Protein AF-A0A5R8VJS4-F1 (afdb_monomer)

Solvent-accessible surface area (backbone atoms only — not comparable to full-atom values): 8740 Å² total; per-residue (Å²): 136,54,79,66,56,58,54,53,43,65,68,35,68,64,25,35,13,44,16,39,26,51,52,52,44,50,50,46,48,42,19,42,63,14,42,40,38,17,53,13,12,48,44,19,21,51,44,16,52,76,67,74,46,82,31,63,67,14,48,50,37,21,53,51,10,48,52,44,15,51,51,24,42,59,75,27,48,66,71,75,72,49,85,68,81,50,65,48,41,91,56,60,69,60,51,54,51,45,66,66,52,44,60,60,52,53,52,52,53,47,51,54,44,52,50,53,48,50,47,55,62,72,69,48,57,88,89,43,53,80,79,45,43,24,59,53,43,21,53,48,40,30,48,51,40,50,49,48,54,52,54,51,44,51,50,44,56,74,43,10,59,61,57,37,52,57,49,66,76,73,109

pLDDT: mean 87.81, std 10.98, range [49.53, 98.56]

Sequence (171 aa):
MTLGDAAATASDPRAQAFGYAQRRTWVFFAWWFGAVIAIPGAVDAALSGLLGQDIERGIFAMALGVGLSSVGWLVTLGARFSRKLPKPATDIPRVDQALRTNPPAIKISAIISVLIVAALILFVPEGKLPELLPIIGFVAAALTSITGGMAYSASVLKNSGELYARWLEHR

Structure (mmCIF, N/CA/C/O backbone):
data_AF-A0A5R8VJS4-F1
#
_entry.id   AF-A0A5R8VJS4-F1
#
loop_
_atom_site.group_PDB
_atom_site.id
_atom_site.type_symbol
_atom_site.label_atom_id
_atom_site.label_alt_id
_atom_site.label_comp_id
_atom_site.label_asym_id
_atom_site.label_entity_id
_atom_site.label_seq_id
_atom_site.pdbx_PDB_ins_code
_atom_site.Cartn_x
_atom_site.Cartn_y
_atom_site.Cartn_z
_atom_site.occupancy
_atom_site.B_iso_or_equiv
_atom_site.auth_seq_id
_atom_site.auth_comp_id
_atom_site.auth_asym_id
_atom_site.auth_atom_id
_atom_site.pdbx_PDB_model_num
ATOM 1 N N . MET A 1 1 ? 19.171 18.683 -25.062 1.00 49.53 1 MET A N 1
ATOM 2 C CA . MET A 1 1 ? 19.088 17.222 -25.242 1.00 49.53 1 MET A CA 1
ATOM 3 C C . MET A 1 1 ? 19.052 16.968 -26.737 1.00 49.53 1 MET A C 1
ATOM 5 O O . MET A 1 1 ? 18.086 17.354 -27.384 1.00 49.53 1 MET A O 1
ATOM 9 N N . THR A 1 2 ? 20.154 16.491 -27.302 1.00 51.09 2 THR A N 1
ATOM 10 C CA . THR A 1 2 ? 20.285 16.226 -28.741 1.00 51.09 2 THR A CA 1
ATOM 11 C C . THR A 1 2 ? 19.720 14.843 -29.083 1.00 51.09 2 THR A C 1
ATOM 13 O O . THR A 1 2 ? 19.526 14.007 -28.201 1.00 51.09 2 THR A O 1
ATOM 16 N N . LEU A 1 3 ? 19.459 14.576 -30.367 1.00 52.03 3 LEU A N 1
ATOM 17 C CA . LEU A 1 3 ? 19.036 13.249 -30.844 1.00 52.03 3 LEU A CA 1
ATOM 18 C C . LEU A 1 3 ? 20.047 12.138 -30.483 1.00 52.03 3 LEU A C 1
ATOM 20 O O . LEU A 1 3 ? 19.639 11.000 -30.253 1.00 52.03 3 LEU A O 1
ATOM 24 N N . GLY A 1 4 ? 21.339 12.472 -30.363 1.00 49.78 4 GLY A N 1
ATOM 25 C CA . GLY A 1 4 ? 22.386 11.548 -29.911 1.00 49.78 4 GLY A CA 1
ATOM 26 C C . GLY A 1 4 ? 22.262 11.159 -28.433 1.00 49.78 4 GLY A C 1
ATOM 27 O O . GLY A 1 4 ? 22.436 9.991 -28.092 1.00 49.78 4 GLY A O 1
ATOM 28 N N . ASP A 1 5 ? 21.858 12.096 -27.569 1.00 52.81 5 ASP A N 1
ATOM 29 C CA . ASP A 1 5 ? 21.690 11.852 -26.127 1.00 52.81 5 ASP A CA 1
ATOM 30 C C . ASP A 1 5 ? 20.517 10.901 -25.836 1.00 52.81 5 ASP A C 1
ATOM 32 O O . ASP A 1 5 ? 20.584 10.073 -24.925 1.00 52.81 5 ASP A O 1
ATOM 36 N N . ALA A 1 6 ? 19.444 10.991 -26.631 1.00 52.03 6 ALA A N 1
ATOM 37 C CA . ALA A 1 6 ? 18.268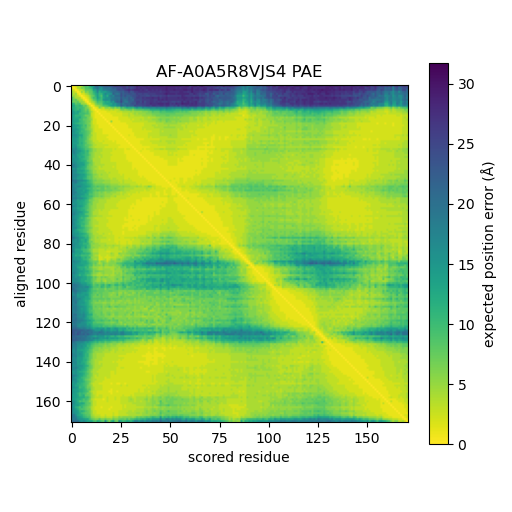 10.123 -26.533 1.00 52.03 6 ALA A CA 1
ATOM 38 C C . ALA A 1 6 ? 18.549 8.687 -27.016 1.00 52.03 6 ALA A C 1
ATOM 40 O O . ALA A 1 6 ? 18.044 7.724 -26.438 1.00 52.03 6 ALA A O 1
ATOM 41 N N . ALA A 1 7 ? 19.380 8.531 -28.052 1.00 51.50 7 ALA A N 1
ATOM 42 C CA . ALA A 1 7 ? 19.825 7.221 -28.527 1.00 51.50 7 ALA A CA 1
ATOM 43 C C . ALA A 1 7 ? 20.788 6.552 -27.527 1.00 51.50 7 ALA A C 1
ATOM 45 O O . ALA A 1 7 ? 20.649 5.363 -27.246 1.00 51.50 7 ALA A O 1
ATOM 46 N N . ALA A 1 8 ? 21.696 7.324 -26.919 1.00 53.22 8 ALA A N 1
ATOM 47 C CA . ALA A 1 8 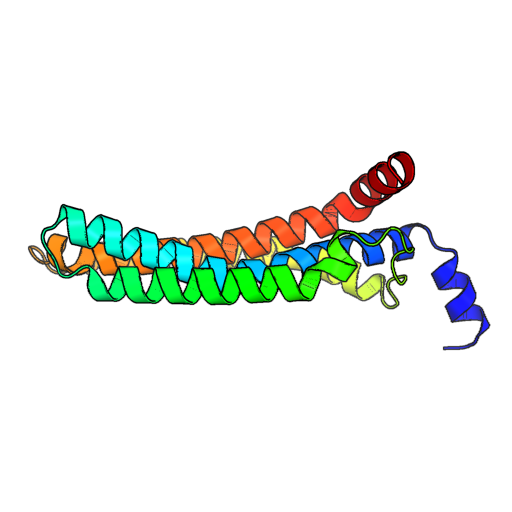? 22.618 6.835 -25.894 1.00 53.22 8 ALA A CA 1
ATOM 48 C C . ALA A 1 8 ? 21.897 6.404 -24.597 1.00 53.22 8 ALA A C 1
ATOM 50 O O . ALA A 1 8 ? 22.207 5.354 -24.032 1.00 53.22 8 ALA A O 1
ATOM 51 N N . THR A 1 9 ? 20.873 7.147 -24.154 1.00 54.16 9 THR A N 1
ATOM 52 C CA . THR A 1 9 ? 20.019 6.737 -23.015 1.00 54.16 9 THR A CA 1
ATOM 53 C C . THR A 1 9 ? 19.142 5.525 -23.332 1.00 54.16 9 THR A C 1
ATOM 55 O O . THR A 1 9 ? 18.861 4.730 -22.437 1.00 54.16 9 THR A O 1
ATOM 58 N N . ALA A 1 10 ? 18.740 5.322 -24.592 1.00 55.06 10 ALA A N 1
ATOM 59 C CA . ALA A 1 10 ? 18.040 4.106 -25.008 1.00 55.06 10 ALA A CA 1
ATOM 60 C C . ALA A 1 10 ? 18.937 2.850 -24.954 1.00 55.06 10 ALA A C 1
ATOM 62 O O . ALA A 1 10 ? 18.422 1.748 -24.742 1.00 55.06 10 ALA A O 1
ATOM 63 N N . SER A 1 11 ? 20.259 3.012 -25.095 1.00 63.03 11 SER A N 1
ATOM 64 C CA . SER A 1 11 ? 21.243 1.924 -25.010 1.00 63.03 11 SER A CA 1
ATOM 65 C C . SER A 1 11 ? 21.754 1.604 -23.600 1.00 63.03 11 SER A C 1
ATOM 67 O O . SER A 1 11 ? 22.413 0.581 -23.441 1.00 63.03 11 SER A O 1
ATOM 69 N N . ASP A 1 12 ? 21.453 2.415 -22.577 1.00 75.94 12 ASP A N 1
ATOM 70 C CA . ASP A 1 12 ? 21.865 2.131 -21.194 1.00 75.94 12 ASP A CA 1
ATOM 71 C C . ASP A 1 12 ? 20.952 1.057 -20.555 1.00 75.94 12 ASP A C 1
ATOM 73 O O . ASP A 1 12 ? 19.758 1.308 -20.330 1.00 75.94 12 ASP A O 1
ATOM 77 N N . PRO A 1 13 ? 21.481 -0.133 -20.196 1.00 80.31 13 PRO A N 1
ATOM 78 C CA . PRO A 1 13 ? 20.708 -1.183 -19.532 1.00 80.31 13 PRO A CA 1
ATOM 79 C C . PRO A 1 13 ? 20.060 -0.724 -18.217 1.00 80.31 13 PRO A C 1
ATOM 81 O O . PRO A 1 13 ? 18.987 -1.211 -17.851 1.00 80.31 13 PRO A O 1
ATOM 84 N N . ARG A 1 14 ? 20.666 0.241 -17.510 1.00 83.56 14 ARG A N 1
ATOM 85 C CA . ARG A 1 14 ? 20.122 0.795 -16.261 1.00 83.56 14 ARG A CA 1
ATOM 86 C C . ARG A 1 14 ? 18.878 1.638 -16.518 1.00 83.56 14 ARG A C 1
ATOM 88 O O . ARG A 1 14 ? 17.900 1.514 -15.782 1.00 83.56 14 ARG A O 1
ATOM 95 N N . ALA A 1 15 ? 18.871 2.435 -17.588 1.00 85.94 15 ALA A N 1
ATOM 96 C CA . ALA A 1 15 ? 17.714 3.241 -17.978 1.00 85.94 15 ALA A CA 1
ATOM 97 C C . ALA A 1 15 ? 16.487 2.363 -18.266 1.00 85.94 15 ALA A C 1
ATOM 99 O O . ALA A 1 15 ? 15.364 2.697 -17.875 1.00 85.94 15 ALA A O 1
ATOM 100 N N . GLN A 1 16 ? 16.700 1.218 -18.921 1.00 88.06 16 GLN A N 1
ATOM 101 C CA . GLN A 1 16 ? 15.639 0.253 -19.215 1.00 88.06 16 GLN A CA 1
ATOM 102 C C . GLN A 1 16 ? 15.138 -0.454 -17.949 1.00 88.06 16 GLN A C 1
ATOM 104 O O . GLN A 1 16 ? 13.924 -0.552 -17.746 1.00 88.06 16 GLN A O 1
ATOM 109 N N . ALA A 1 17 ? 16.048 -0.876 -17.064 1.00 89.56 17 ALA A N 1
ATOM 110 C CA . ALA A 1 17 ? 15.691 -1.489 -15.786 1.00 89.56 17 ALA A CA 1
ATOM 111 C C . ALA A 1 17 ? 14.866 -0.544 -14.898 1.00 89.56 17 ALA A C 1
ATOM 113 O O . ALA A 1 17 ? 13.845 -0.942 -14.329 1.00 89.56 17 ALA A O 1
ATOM 114 N N . PHE A 1 18 ? 15.239 0.736 -14.836 1.00 89.25 18 PHE A N 1
ATOM 115 C CA . PHE A 1 18 ? 14.457 1.744 -14.122 1.00 89.25 18 PHE A CA 1
ATOM 116 C C . PHE A 1 18 ? 13.106 2.017 -14.775 1.00 89.25 18 PHE A C 1
ATOM 118 O O . PHE A 1 18 ? 12.103 2.099 -14.069 1.00 89.25 18 PHE A O 1
ATOM 125 N N . GLY A 1 19 ? 13.044 2.087 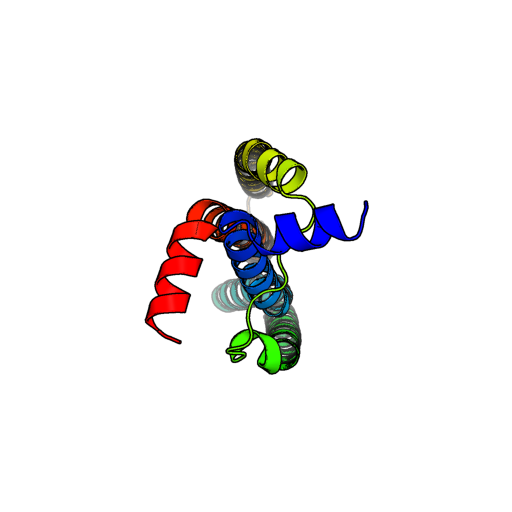-16.105 1.00 89.31 19 GLY A N 1
ATOM 126 C CA . GLY A 1 19 ? 11.778 2.201 -16.829 1.00 89.31 19 GLY A CA 1
ATOM 127 C C . GLY A 1 19 ? 10.823 1.040 -16.527 1.00 89.31 19 GLY A C 1
ATOM 128 O O . GLY A 1 19 ? 9.615 1.235 -16.357 1.00 89.31 19 GLY A O 1
ATOM 129 N N . TYR A 1 20 ? 11.361 -0.177 -16.401 1.00 91.31 20 TYR A N 1
ATOM 130 C CA . TYR A 1 20 ? 10.598 -1.356 -15.997 1.00 91.31 20 TYR A CA 1
ATOM 131 C C . TYR A 1 20 ? 10.084 -1.246 -14.559 1.00 91.31 20 TYR A C 1
ATOM 133 O O . TYR A 1 20 ? 8.891 -1.440 -14.308 1.00 91.31 20 TYR A O 1
ATOM 141 N N . ALA A 1 21 ? 10.960 -0.885 -13.619 1.00 91.62 21 ALA A N 1
ATOM 142 C CA . ALA A 1 21 ? 10.590 -0.682 -12.224 1.00 91.62 21 ALA A CA 1
ATOM 143 C C . ALA A 1 21 ? 9.522 0.414 -12.077 1.00 91.62 21 ALA A C 1
ATOM 145 O O . ALA A 1 21 ? 8.531 0.209 -11.383 1.00 91.62 21 ALA A O 1
ATOM 146 N N . GLN A 1 22 ? 9.646 1.528 -12.803 1.00 89.75 22 GLN A N 1
ATOM 147 C CA . GLN A 1 22 ? 8.658 2.608 -12.810 1.00 89.75 22 GLN A CA 1
ATOM 148 C C . GLN A 1 22 ? 7.296 2.137 -13.337 1.00 89.75 22 GLN A C 1
ATOM 150 O O . GLN A 1 22 ? 6.269 2.460 -12.738 1.00 89.75 22 GLN A O 1
ATOM 155 N N . ARG A 1 23 ? 7.268 1.322 -14.404 1.00 91.81 23 ARG A N 1
ATOM 156 C CA . ARG A 1 23 ? 6.027 0.689 -14.882 1.00 91.81 23 ARG A CA 1
ATOM 157 C C . ARG A 1 23 ? 5.405 -0.182 -13.791 1.00 91.81 23 ARG A C 1
ATOM 159 O O . ARG A 1 23 ? 4.208 -0.064 -13.552 1.00 91.81 23 ARG A O 1
ATOM 166 N N . ARG A 1 24 ? 6.186 -1.033 -13.116 1.00 93.06 24 ARG A N 1
ATOM 167 C CA . ARG A 1 24 ? 5.676 -1.890 -12.028 1.00 93.06 24 ARG A CA 1
ATOM 168 C C . ARG A 1 24 ? 5.144 -1.080 -10.853 1.00 93.06 24 ARG A C 1
ATOM 170 O O . ARG A 1 24 ? 4.075 -1.401 -10.346 1.00 93.06 24 ARG A O 1
ATOM 177 N N . THR A 1 25 ? 5.849 -0.027 -10.458 1.00 92.38 25 THR A N 1
ATOM 178 C CA . THR A 1 25 ? 5.424 0.883 -9.392 1.00 92.38 25 THR A CA 1
ATOM 179 C C . THR A 1 25 ? 4.128 1.603 -9.763 1.00 92.38 25 THR A C 1
ATOM 181 O O . THR A 1 25 ? 3.222 1.674 -8.940 1.00 92.38 25 THR A O 1
ATOM 184 N N . TRP A 1 26 ? 3.975 2.056 -11.012 1.00 92.44 26 TRP A N 1
ATOM 185 C CA . TRP A 1 26 ? 2.712 2.625 -11.497 1.00 92.44 26 TRP A CA 1
ATOM 186 C C . TRP A 1 26 ? 1.567 1.606 -11.469 1.00 92.44 26 TRP A C 1
ATOM 188 O O . TRP A 1 26 ? 0.503 1.896 -10.924 1.00 92.44 26 TRP A O 1
ATOM 198 N N . VAL A 1 27 ? 1.802 0.393 -11.993 1.00 94.62 27 VAL A N 1
ATOM 199 C CA . VAL A 1 27 ? 0.818 -0.701 -11.958 1.00 94.62 27 VAL A CA 1
ATOM 200 C C . VAL A 1 27 ? 0.399 -1.003 -10.523 1.00 94.62 27 VAL A C 1
ATOM 202 O O . VAL A 1 27 ? -0.775 -1.245 -10.273 1.00 94.62 27 VAL A O 1
ATOM 205 N N . PHE A 1 28 ? 1.343 -0.992 -9.584 1.00 95.94 28 PHE A N 1
ATOM 206 C CA . PHE A 1 28 ? 1.070 -1.183 -8.167 1.00 95.94 28 PHE A CA 1
ATOM 207 C C . PHE A 1 28 ? 0.210 -0.056 -7.586 1.00 95.94 28 PHE A C 1
ATOM 209 O O . PHE A 1 28 ? -0.858 -0.333 -7.046 1.00 95.94 28 PHE A O 1
ATOM 216 N N . PHE A 1 29 ? 0.630 1.203 -7.733 1.00 93.69 29 PHE A N 1
ATOM 217 C CA . PHE A 1 29 ? -0.074 2.333 -7.127 1.00 93.69 29 PHE A CA 1
ATOM 218 C C . PHE A 1 29 ? -1.503 2.492 -7.626 1.00 93.69 29 PHE A C 1
ATOM 220 O O . PHE A 1 29 ? -2.373 2.844 -6.834 1.00 93.69 29 PHE A O 1
ATOM 227 N N . ALA A 1 30 ? -1.757 2.196 -8.902 1.00 94.94 30 ALA A N 1
ATOM 228 C CA . ALA A 1 30 ? -3.085 2.341 -9.477 1.00 94.94 30 ALA A CA 1
ATOM 229 C C . ALA A 1 30 ? -4.160 1.584 -8.683 1.00 94.94 30 ALA A C 1
ATOM 231 O O . ALA A 1 30 ? -5.209 2.157 -8.416 1.00 94.94 30 ALA A O 1
ATOM 232 N N . TRP A 1 31 ? -3.899 0.342 -8.258 1.00 96.56 31 TRP A N 1
ATOM 233 C CA . TRP A 1 31 ? -4.841 -0.407 -7.414 1.00 96.56 31 TRP A CA 1
ATOM 234 C C . TRP A 1 31 ? -4.594 -0.179 -5.914 1.00 96.56 31 TRP A C 1
ATOM 236 O O . TRP A 1 31 ? -5.542 -0.139 -5.130 1.00 96.56 31 TRP A O 1
ATOM 246 N N . TRP A 1 32 ? -3.337 0.027 -5.499 1.00 97.25 32 TRP A N 1
ATOM 247 C CA . TRP A 1 32 ? -2.983 0.187 -4.085 1.00 97.25 32 TRP A CA 1
ATOM 248 C C . TRP A 1 32 ? -3.674 1.383 -3.424 1.00 97.25 32 TRP A C 1
ATOM 250 O O . TRP A 1 32 ? -4.050 1.287 -2.260 1.00 97.25 32 TRP A O 1
ATOM 260 N N . PHE A 1 33 ? -3.912 2.485 -4.148 1.00 93.12 33 PHE A N 1
ATOM 261 C CA . PHE A 1 33 ? -4.641 3.634 -3.592 1.00 93.12 33 PHE A CA 1
ATOM 262 C C . PHE A 1 33 ? -6.039 3.264 -3.083 1.00 93.12 33 PHE A C 1
ATOM 264 O O . PHE A 1 33 ? -6.430 3.709 -2.007 1.00 93.12 33 PHE A O 1
ATOM 271 N N . GLY A 1 34 ? -6.768 2.410 -3.806 1.00 96.00 34 GLY A N 1
ATOM 272 C CA . GLY A 1 34 ? -8.045 1.890 -3.319 1.00 96.00 34 GLY A CA 1
ATOM 273 C C . GLY A 1 34 ? -7.865 0.943 -2.131 1.00 96.00 34 GLY A C 1
ATOM 274 O O . GLY A 1 34 ? -8.613 1.021 -1.159 1.00 96.00 34 GLY A O 1
ATOM 275 N N . ALA A 1 35 ? -6.826 0.103 -2.153 1.00 96.56 35 ALA A N 1
ATOM 276 C CA . ALA A 1 35 ? -6.513 -0.802 -1.045 1.00 96.56 35 ALA A CA 1
ATOM 277 C C . ALA A 1 35 ? -6.204 -0.056 0.270 1.00 96.56 35 ALA A C 1
ATOM 279 O O . ALA A 1 35 ? -6.623 -0.508 1.331 1.00 96.56 35 ALA A O 1
ATOM 280 N N . VAL A 1 36 ? -5.552 1.111 0.203 1.00 96.31 36 VAL A N 1
ATOM 281 C CA . VAL A 1 36 ? -5.279 1.981 1.365 1.00 96.31 36 VAL A CA 1
ATOM 282 C C . VAL A 1 36 ? -6.561 2.497 2.027 1.00 96.31 36 VAL A C 1
ATOM 284 O O . VAL A 1 36 ? -6.527 2.827 3.205 1.00 96.31 36 VAL A O 1
ATOM 287 N N . ILE A 1 37 ? -7.690 2.534 1.316 1.00 96.56 37 ILE A N 1
ATOM 288 C CA . ILE A 1 37 ? -9.010 2.853 1.885 1.00 96.56 37 ILE A CA 1
ATOM 289 C C . ILE A 1 37 ? -9.715 1.567 2.339 1.00 96.56 37 ILE A C 1
ATOM 291 O O . ILE A 1 37 ? -10.320 1.524 3.410 1.00 96.56 37 ILE A O 1
ATOM 295 N N . ALA A 1 38 ? -9.593 0.502 1.543 1.00 98.00 38 ALA A N 1
ATOM 296 C CA . ALA A 1 38 ? -10.272 -0.760 1.799 1.00 98.00 38 ALA A CA 1
ATOM 297 C C . ALA A 1 38 ? -9.800 -1.437 3.094 1.00 98.00 38 ALA A C 1
ATOM 299 O O . ALA A 1 38 ? -10.623 -1.912 3.872 1.00 98.00 38 ALA A O 1
ATOM 300 N N . ILE A 1 39 ? -8.482 -1.476 3.324 1.00 97.94 39 ILE A N 1
ATOM 301 C CA . ILE A 1 39 ? -7.869 -2.144 4.480 1.00 97.94 39 ILE A CA 1
ATOM 302 C C . ILE A 1 39 ? -8.315 -1.487 5.799 1.00 97.94 39 ILE A C 1
ATOM 304 O O . ILE A 1 39 ? -8.814 -2.209 6.662 1.00 97.94 39 ILE A O 1
ATOM 308 N N . PRO A 1 40 ? -8.220 -0.154 5.980 1.00 97.75 40 PRO A N 1
ATOM 309 C CA . PRO A 1 40 ? -8.757 0.510 7.166 1.00 97.75 40 PRO A CA 1
ATOM 310 C C . PRO A 1 40 ? -10.251 0.288 7.362 1.00 97.75 40 PRO A C 1
ATOM 312 O O . PRO A 1 40 ? -10.665 0.005 8.480 1.00 97.75 40 PRO A O 1
ATOM 315 N N . GLY A 1 41 ? -11.049 0.362 6.290 1.00 97.62 41 GLY A N 1
ATOM 316 C CA . GLY A 1 41 ? -12.487 0.094 6.363 1.00 97.62 41 GLY A CA 1
ATOM 317 C C . GLY A 1 41 ? -12.795 -1.323 6.853 1.00 97.62 41 GLY A C 1
ATOM 318 O O . GLY A 1 41 ? -13.641 -1.506 7.724 1.00 97.62 41 GLY A O 1
ATOM 319 N N . ALA A 1 42 ? -12.052 -2.320 6.366 1.00 98.25 42 ALA A N 1
ATOM 320 C CA . ALA A 1 42 ? -12.180 -3.702 6.821 1.00 98.25 42 ALA A CA 1
ATOM 321 C C . ALA A 1 42 ? -11.809 -3.862 8.306 1.00 98.25 42 ALA A C 1
ATOM 323 O O . ALA A 1 42 ? -12.500 -4.567 9.038 1.00 98.25 42 ALA A O 1
ATOM 324 N N . VAL A 1 43 ? -10.747 -3.188 8.763 1.00 98.12 43 VAL A N 1
ATOM 325 C CA . VAL A 1 43 ? -10.342 -3.188 10.179 1.00 98.12 43 VAL A CA 1
ATOM 326 C C . VAL A 1 43 ? -11.402 -2.520 11.058 1.00 98.12 43 VAL A C 1
ATOM 328 O O . VAL A 1 43 ? -11.762 -3.076 12.092 1.00 98.12 43 VAL A O 1
ATOM 331 N N . ASP A 1 44 ? -11.941 -1.376 10.636 1.00 97.50 44 ASP A N 1
ATOM 332 C CA . ASP A 1 44 ? -13.005 -0.662 11.350 1.00 97.50 44 ASP A CA 1
ATOM 333 C C . ASP A 1 44 ? -14.281 -1.496 11.461 1.00 97.50 44 ASP A C 1
ATOM 335 O O . ASP A 1 44 ? -14.830 -1.629 12.552 1.00 97.50 44 ASP A O 1
ATOM 339 N N . ALA A 1 45 ? -14.719 -2.122 10.364 1.00 97.62 45 ALA A N 1
ATOM 340 C CA . ALA A 1 45 ? -15.892 -2.994 10.359 1.00 97.62 45 ALA A CA 1
ATOM 341 C C . ALA A 1 45 ? -15.698 -4.212 11.274 1.00 97.62 45 ALA A C 1
ATOM 343 O O . ALA A 1 45 ? -16.598 -4.561 12.036 1.00 97.62 45 ALA A O 1
ATOM 344 N N . ALA A 1 46 ? -14.518 -4.840 11.232 1.00 97.88 46 ALA A N 1
ATOM 345 C CA . ALA A 1 46 ? -14.207 -5.994 12.069 1.00 97.88 46 ALA A CA 1
ATOM 346 C C . ALA A 1 46 ? -14.193 -5.630 13.560 1.00 97.88 46 ALA A C 1
ATOM 348 O O . ALA A 1 46 ? -14.828 -6.310 14.364 1.00 97.88 46 ALA A O 1
ATOM 349 N N . LEU A 1 47 ? -13.507 -4.546 13.935 1.00 96.94 47 LEU A N 1
ATOM 350 C CA . LEU A 1 47 ? -13.443 -4.095 15.326 1.00 96.94 47 LEU A CA 1
ATOM 351 C C . LEU A 1 47 ? -14.807 -3.619 15.829 1.00 96.94 47 LEU A C 1
ATOM 353 O O . LEU A 1 47 ? -15.201 -3.992 16.930 1.00 96.94 47 LEU A O 1
ATOM 357 N N . SER A 1 48 ? -15.548 -2.860 15.021 1.00 96.25 48 SER A N 1
ATOM 358 C CA . SER A 1 48 ? -16.897 -2.408 15.380 1.00 96.25 48 SER A CA 1
ATOM 359 C C . SER A 1 48 ? -17.835 -3.600 15.579 1.00 96.25 48 SER A C 1
ATOM 361 O O . SER A 1 48 ? -18.534 -3.664 16.587 1.00 96.25 48 SER A O 1
ATOM 363 N N . GLY A 1 49 ? -17.772 -4.607 14.700 1.00 96.12 49 GLY A N 1
ATOM 364 C CA . GLY A 1 49 ? -18.572 -5.826 14.819 1.00 96.12 49 GLY A CA 1
ATOM 365 C C . GLY A 1 49 ? -18.247 -6.640 16.073 1.00 96.12 49 GLY A C 1
ATOM 366 O O . GLY A 1 49 ? -19.157 -7.095 16.760 1.00 96.12 49 GLY A O 1
ATOM 367 N N . LEU A 1 50 ? -16.961 -6.769 16.424 1.00 95.94 50 LEU A N 1
ATO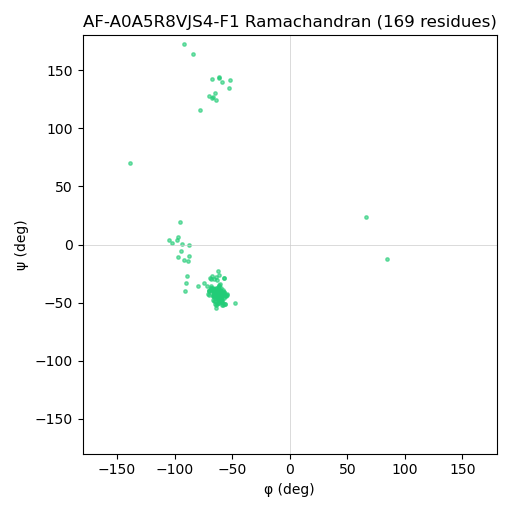M 368 C CA . LEU A 1 50 ? -16.530 -7.445 17.657 1.00 95.94 50 LEU A CA 1
ATOM 369 C C . LEU A 1 50 ? -16.996 -6.726 18.930 1.00 95.94 50 LEU A C 1
ATOM 371 O O . LEU A 1 50 ? -17.170 -7.367 19.964 1.00 95.94 50 LEU A O 1
ATOM 375 N N . LEU A 1 51 ? -17.193 -5.410 18.861 1.00 94.88 51 LEU A N 1
ATOM 376 C CA . LEU A 1 51 ? -17.602 -4.572 19.989 1.00 94.88 51 LEU A CA 1
ATOM 377 C C . LEU A 1 51 ? -19.113 -4.294 20.011 1.00 94.88 51 LEU A C 1
ATOM 379 O O . LEU A 1 51 ? -19.572 -3.538 20.865 1.00 94.88 51 LEU A O 1
ATOM 383 N N . GLY A 1 52 ? -19.883 -4.886 19.089 1.00 94.25 52 GLY A N 1
ATOM 384 C CA . GLY A 1 52 ? -21.327 -4.660 18.968 1.00 94.25 52 GLY A CA 1
ATOM 385 C C . GLY A 1 52 ? -21.701 -3.232 18.553 1.00 94.25 52 GLY A C 1
ATOM 386 O O . GLY A 1 52 ? -22.799 -2.774 18.863 1.00 94.25 52 GLY A O 1
ATOM 387 N N . GLN A 1 53 ? -20.784 -2.516 17.901 1.00 94.69 53 GLN A N 1
ATOM 388 C CA . GLN A 1 53 ? -20.976 -1.157 17.397 1.00 94.69 53 GLN A CA 1
ATOM 389 C C . GLN A 1 53 ? -21.479 -1.163 15.949 1.00 94.69 53 GLN A C 1
ATOM 391 O O . GLN A 1 53 ? -21.531 -2.203 15.291 1.00 94.69 53 GLN A O 1
ATOM 396 N N . ASP A 1 54 ? -21.831 0.021 15.448 1.00 95.00 54 ASP A N 1
ATOM 397 C CA . ASP A 1 54 ? -22.209 0.208 14.051 1.00 95.00 54 ASP A CA 1
ATOM 398 C C . ASP A 1 54 ? -21.035 -0.100 13.102 1.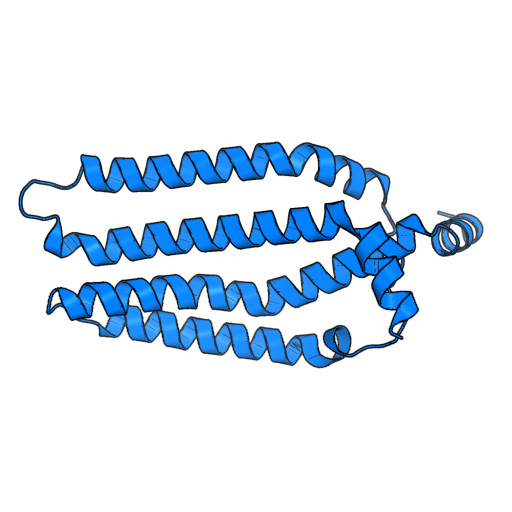00 95.00 54 ASP A C 1
ATOM 400 O O . ASP A 1 54 ? -19.953 0.481 13.203 1.00 95.00 54 ASP A O 1
ATOM 404 N N . ILE A 1 55 ? -21.264 -1.021 12.165 1.00 97.81 55 ILE A N 1
ATOM 405 C CA . ILE A 1 55 ? -20.283 -1.475 11.172 1.00 97.81 55 ILE A CA 1
ATOM 406 C C . ILE A 1 55 ? -20.429 -0.763 9.823 1.00 97.81 55 ILE A C 1
ATOM 408 O O . ILE A 1 55 ? -19.560 -0.926 8.960 1.00 97.81 55 ILE A O 1
ATOM 412 N N . GLU A 1 56 ? -21.511 -0.001 9.608 1.00 97.38 56 GLU A N 1
ATOM 413 C CA . GLU A 1 56 ? -21.854 0.577 8.303 1.00 97.38 56 GLU A CA 1
ATOM 414 C C . GLU A 1 56 ? -20.736 1.471 7.766 1.00 97.38 56 GLU A C 1
ATOM 416 O O . GLU A 1 56 ? -20.364 1.366 6.594 1.00 97.38 56 GLU A O 1
ATOM 421 N N . ARG A 1 57 ? -20.123 2.282 8.638 1.00 95.00 57 ARG A N 1
ATOM 422 C CA . ARG A 1 57 ? -18.976 3.131 8.286 1.00 95.00 57 ARG A CA 1
ATOM 423 C C . ARG A 1 57 ? -17.813 2.321 7.708 1.00 95.00 57 ARG A C 1
ATOM 425 O O . ARG A 1 57 ? -17.290 2.663 6.643 1.00 95.00 57 ARG A O 1
ATOM 432 N N . GLY A 1 58 ? -17.408 1.260 8.401 1.00 96.12 58 GLY A N 1
ATOM 433 C CA . GLY A 1 58 ? -16.288 0.417 7.992 1.00 96.12 58 GLY A CA 1
ATOM 434 C C . GLY A 1 58 ? -16.581 -0.319 6.686 1.00 96.12 58 GLY A C 1
ATOM 435 O O . GLY A 1 58 ? -15.753 -0.319 5.772 1.00 96.12 58 GLY A O 1
ATOM 436 N N . ILE A 1 59 ? -17.794 -0.869 6.549 1.00 98.19 59 ILE A N 1
ATOM 437 C CA . ILE A 1 59 ? -18.243 -1.541 5.322 1.00 98.19 59 ILE A CA 1
ATOM 438 C C . ILE A 1 59 ? -18.259 -0.570 4.143 1.00 98.19 59 ILE A C 1
ATOM 440 O O . ILE A 1 59 ? -17.770 -0.917 3.067 1.00 98.19 59 ILE A O 1
ATOM 444 N N . PHE A 1 60 ? -18.778 0.643 4.331 1.00 98.00 60 PHE A N 1
ATOM 445 C CA . PHE A 1 60 ? -18.812 1.658 3.284 1.00 98.00 60 PHE A CA 1
ATOM 446 C C . PHE A 1 60 ? -17.400 2.004 2.794 1.00 98.00 60 PHE A C 1
ATOM 448 O O . PHE A 1 60 ? -17.132 1.953 1.591 1.00 98.00 60 PHE A O 1
ATOM 455 N N . ALA A 1 61 ? -16.473 2.289 3.715 1.00 97.62 61 ALA A N 1
ATOM 456 C CA . ALA A 1 61 ? -15.080 2.568 3.371 1.00 97.62 61 ALA A CA 1
ATOM 457 C C . ALA A 1 61 ? -14.415 1.372 2.669 1.00 97.62 61 ALA A C 1
ATOM 459 O O . ALA A 1 61 ? -13.741 1.542 1.649 1.00 97.62 61 ALA A O 1
ATOM 460 N N . MET A 1 62 ? -14.657 0.154 3.165 1.00 98.50 62 MET A N 1
ATOM 461 C CA . MET A 1 62 ? -14.167 -1.079 2.555 1.00 98.50 62 MET A CA 1
ATOM 462 C C . MET A 1 62 ? -14.659 -1.220 1.109 1.00 98.50 62 MET A C 1
ATOM 464 O O . MET A 1 62 ? -13.849 -1.396 0.198 1.00 98.50 62 MET A O 1
ATOM 468 N N . ALA A 1 63 ? -15.969 -1.103 0.887 1.00 98.38 63 ALA A N 1
ATOM 469 C CA . ALA A 1 63 ? -16.592 -1.245 -0.424 1.00 98.38 63 ALA A CA 1
ATOM 470 C C . ALA A 1 63 ? -16.099 -0.177 -1.412 1.00 98.38 63 ALA A C 1
ATOM 472 O O . ALA A 1 63 ? -15.742 -0.504 -2.546 1.00 98.38 63 ALA A O 1
ATOM 473 N N . LEU A 1 64 ? -16.001 1.081 -0.969 1.00 98.12 64 LEU A N 1
ATOM 474 C CA . LEU A 1 64 ? -15.452 2.174 -1.770 1.00 98.12 64 LEU A CA 1
ATOM 475 C C . LEU A 1 64 ? -14.001 1.890 -2.179 1.00 98.12 64 LEU A C 1
ATOM 477 O O . LEU A 1 64 ? -13.651 2.000 -3.356 1.00 98.12 64 LEU A O 1
ATOM 481 N N . GLY A 1 65 ? -13.161 1.485 -1.225 1.00 98.06 65 GLY A N 1
ATOM 482 C CA . GLY A 1 65 ? -11.764 1.153 -1.483 1.00 98.06 65 GLY A CA 1
ATOM 483 C C . GLY A 1 65 ? -11.601 -0.024 -2.446 1.00 98.06 65 GLY A C 1
ATOM 484 O O . GLY A 1 65 ? -10.779 0.039 -3.361 1.00 98.06 65 GLY A O 1
ATOM 485 N N . VAL A 1 66 ? -12.415 -1.075 -2.302 1.00 98.56 66 VAL A N 1
ATOM 486 C CA . VAL A 1 66 ? -12.444 -2.219 -3.229 1.00 98.56 66 VAL A CA 1
ATOM 487 C C . VAL A 1 66 ? -12.852 -1.775 -4.632 1.00 98.56 66 VAL A C 1
ATOM 489 O O . VAL A 1 66 ? -12.196 -2.161 -5.603 1.00 98.56 66 VAL A O 1
ATOM 492 N N . GLY A 1 67 ? -13.882 -0.934 -4.754 1.00 98.44 67 GLY A N 1
ATOM 493 C CA . GLY A 1 67 ? -14.317 -0.371 -6.033 1.00 98.44 67 GLY A CA 1
ATOM 494 C C . GLY A 1 67 ? -13.201 0.415 -6.722 1.00 98.44 67 GLY A C 1
ATOM 495 O O . GLY A 1 67 ? -12.844 0.117 -7.863 1.00 98.44 67 GLY A O 1
ATOM 496 N N . LEU A 1 68 ? -12.575 1.354 -6.008 1.00 97.88 68 LEU A N 1
ATOM 497 C CA . LEU A 1 68 ? -11.455 2.151 -6.522 1.00 97.88 68 LEU A CA 1
ATOM 498 C C . LEU A 1 68 ? -10.241 1.286 -6.888 1.00 97.88 68 LEU A C 1
ATOM 500 O O . LEU A 1 68 ? -9.638 1.481 -7.942 1.00 97.88 68 LEU A O 1
ATOM 504 N N . SER A 1 69 ? -9.905 0.303 -6.050 1.00 97.56 69 SER A N 1
ATOM 505 C CA . SER A 1 69 ? -8.803 -0.638 -6.288 1.00 97.56 69 SER A CA 1
ATOM 506 C C . SER A 1 69 ? -9.044 -1.459 -7.555 1.00 97.56 69 SER A C 1
ATOM 508 O O . SER A 1 69 ? -8.148 -1.601 -8.388 1.00 97.56 69 SER A O 1
ATOM 510 N N . SER A 1 70 ? -10.279 -1.925 -7.750 1.00 98.19 70 SER A N 1
ATOM 511 C CA . SER A 1 70 ? -10.692 -2.677 -8.938 1.00 98.19 70 SER A CA 1
ATOM 512 C C . SER A 1 70 ? -10.597 -1.824 -10.202 1.00 98.19 70 SER A C 1
ATOM 514 O O . SER A 1 70 ? -10.027 -2.269 -11.196 1.00 98.19 70 SER A O 1
ATOM 516 N N . VAL A 1 71 ? -11.071 -0.573 -10.160 1.00 97.94 71 VAL A N 1
ATOM 517 C CA . VAL A 1 71 ? -10.931 0.380 -11.276 1.00 97.94 71 VAL A CA 1
ATOM 518 C C . VAL A 1 71 ? -9.458 0.622 -11.600 1.00 97.94 71 VAL A C 1
ATOM 520 O O . VAL A 1 71 ? -9.049 0.506 -12.755 1.00 97.94 71 VAL A O 1
ATOM 523 N N . GLY A 1 72 ? -8.641 0.898 -10.586 1.00 96.56 72 GLY A N 1
ATOM 524 C CA . GLY A 1 72 ? -7.204 1.078 -10.746 1.00 96.56 72 GLY A CA 1
ATOM 525 C C . GLY A 1 72 ? -6.521 -0.142 -11.355 1.00 96.56 72 GLY A C 1
ATOM 526 O O . GLY A 1 72 ? -5.711 -0.022 -12.273 1.00 96.56 72 GLY A O 1
ATOM 527 N N . TRP A 1 73 ? -6.899 -1.341 -10.917 1.00 97.44 73 TRP A N 1
ATOM 528 C CA . TRP A 1 73 ? -6.414 -2.580 -11.508 1.00 97.44 73 TRP A CA 1
ATOM 529 C C . TRP A 1 73 ? -6.795 -2.684 -12.992 1.00 97.44 73 TRP A C 1
ATOM 531 O O . TRP A 1 73 ? -5.911 -2.912 -13.823 1.00 97.44 73 TRP A O 1
ATOM 541 N N . LEU A 1 74 ? -8.063 -2.432 -13.340 1.00 97.50 74 LEU A N 1
ATOM 542 C CA . LEU A 1 74 ? -8.577 -2.493 -14.714 1.00 97.50 74 LEU A CA 1
ATOM 543 C C . LEU A 1 74 ? -7.861 -1.511 -15.651 1.00 97.50 74 LEU A C 1
ATOM 545 O O . LEU A 1 74 ? -7.434 -1.897 -16.739 1.00 97.50 74 LEU A O 1
ATOM 549 N N . VAL A 1 75 ? -7.644 -0.269 -15.214 1.00 96.50 75 VAL A N 1
ATOM 550 C CA . VAL A 1 75 ? -6.932 0.760 -15.999 1.00 96.50 75 VAL A CA 1
ATOM 551 C C . VAL A 1 75 ? -5.488 0.343 -16.311 1.00 96.50 75 VAL A C 1
ATOM 553 O O . VAL A 1 75 ? -4.918 0.744 -17.327 1.00 96.50 75 VAL A O 1
ATOM 556 N N . THR A 1 76 ? -4.889 -0.513 -15.480 1.00 95.50 76 THR A N 1
ATOM 557 C CA . THR A 1 76 ? -3.510 -0.988 -15.671 1.00 95.50 76 THR A CA 1
ATOM 558 C C . THR A 1 76 ? -3.377 -2.306 -16.428 1.00 95.50 76 THR A C 1
ATOM 560 O O . THR A 1 76 ? -2.243 -2.734 -16.658 1.00 95.50 76 THR A O 1
ATOM 563 N N . LEU A 1 77 ? -4.478 -2.930 -16.871 1.00 94.56 77 LEU A N 1
ATOM 564 C CA . LEU A 1 77 ? -4.479 -4.206 -17.606 1.00 94.56 77 LEU A CA 1
ATOM 565 C C . LEU A 1 77 ? -3.452 -4.229 -18.744 1.00 94.56 77 LEU A C 1
ATOM 567 O O . LEU A 1 77 ? -2.613 -5.129 -18.824 1.00 94.56 77 LEU A O 1
ATOM 571 N N . GLY A 1 78 ? -3.468 -3.190 -19.582 1.00 91.00 78 GLY A N 1
ATOM 572 C CA . GLY A 1 78 ? -2.562 -3.077 -20.720 1.00 91.00 78 GLY A CA 1
ATOM 573 C C . GLY A 1 78 ? -1.091 -3.069 -20.305 1.00 91.00 78 GLY A C 1
ATOM 574 O O . GLY A 1 78 ? -0.288 -3.786 -20.889 1.00 91.00 78 GLY A O 1
ATOM 575 N N . ALA A 1 79 ? -0.713 -2.307 -19.276 1.00 90.25 79 ALA A N 1
ATOM 576 C CA . ALA A 1 79 ? 0.680 -2.256 -18.830 1.00 90.25 79 ALA A CA 1
ATOM 577 C C . ALA A 1 79 ? 1.109 -3.515 -18.065 1.00 90.25 79 ALA A C 1
ATOM 579 O O . ALA A 1 79 ? 2.273 -3.904 -18.158 1.00 90.25 79 ALA A O 1
ATOM 580 N N . ARG A 1 80 ? 0.184 -4.137 -17.325 1.00 90.69 80 ARG A N 1
ATOM 581 C CA . ARG A 1 80 ? 0.419 -5.337 -16.512 1.00 90.69 80 ARG A CA 1
ATOM 582 C C . ARG A 1 80 ? 0.747 -6.553 -17.376 1.00 90.69 80 ARG A C 1
ATOM 584 O O . ARG A 1 80 ? 1.631 -7.321 -17.016 1.00 90.69 80 ARG A O 1
ATOM 591 N N . PHE A 1 81 ? 0.075 -6.690 -18.517 1.00 90.62 81 PHE A N 1
ATOM 592 C CA . PHE A 1 81 ? 0.248 -7.824 -19.430 1.00 90.62 81 PHE A CA 1
ATOM 593 C C . PHE A 1 81 ? 1.043 -7.482 -20.700 1.00 90.62 81 PHE A C 1
ATOM 595 O O . PHE A 1 81 ? 1.217 -8.325 -21.580 1.00 90.62 81 PHE A O 1
ATOM 602 N N . SER A 1 82 ? 1.560 -6.257 -20.815 1.00 86.75 82 SER A N 1
ATOM 603 C CA . SER A 1 82 ? 2.369 -5.855 -21.965 1.00 86.75 82 SER A CA 1
ATOM 604 C C . SER A 1 82 ? 3.732 -6.550 -21.973 1.00 86.75 82 SER A C 1
ATOM 606 O O . SER A 1 82 ? 4.516 -6.426 -21.033 1.00 86.75 82 SER A O 1
ATOM 608 N N . ARG A 1 83 ? 4.063 -7.179 -23.108 1.00 85.94 83 ARG A N 1
ATOM 609 C CA . ARG A 1 83 ? 5.423 -7.649 -23.435 1.00 85.94 83 ARG A CA 1
ATOM 610 C C . ARG A 1 83 ? 6.286 -6.578 -24.113 1.00 85.94 83 ARG A C 1
ATOM 612 O O . ARG A 1 83 ? 7.438 -6.837 -24.454 1.00 85.94 83 ARG A O 1
ATOM 619 N N . LYS A 1 84 ? 5.745 -5.375 -24.347 1.00 87.31 84 LYS A N 1
ATOM 620 C CA . LYS A 1 84 ? 6.498 -4.279 -24.975 1.00 87.31 84 LYS A CA 1
ATOM 621 C C . LYS A 1 84 ? 7.595 -3.804 -24.032 1.00 87.31 84 LYS A C 1
ATOM 623 O O . LYS A 1 84 ? 7.357 -3.680 -22.825 1.00 87.31 84 LYS A O 1
ATOM 628 N N . LEU A 1 85 ? 8.752 -3.465 -24.601 1.00 85.00 85 LEU A N 1
ATOM 629 C CA . LEU A 1 85 ? 9.871 -2.912 -23.844 1.00 85.00 85 LEU A CA 1
ATOM 630 C C . LEU A 1 85 ? 9.420 -1.706 -22.994 1.00 85.00 85 LEU A C 1
ATOM 632 O O . LEU A 1 85 ? 8.538 -0.938 -23.409 1.00 85.00 85 LEU A O 1
ATOM 636 N N . PRO A 1 86 ? 9.949 -1.567 -21.769 1.00 83.12 86 PRO A N 1
ATOM 637 C CA . PRO A 1 86 ? 9.739 -0.381 -20.952 1.00 83.12 86 PRO A CA 1
ATOM 638 C C . PRO A 1 86 ? 10.305 0.854 -21.653 1.00 83.12 86 PRO A C 1
ATOM 640 O O . PRO A 1 86 ? 11.332 0.786 -22.323 1.00 83.12 86 PRO A O 1
ATOM 643 N N . LYS A 1 87 ? 9.629 1.996 -21.490 1.00 84.69 87 LYS A N 1
ATOM 644 C CA . LYS A 1 87 ? 10.203 3.276 -21.908 1.00 84.69 87 LYS A CA 1
ATOM 645 C C . LYS A 1 87 ? 11.412 3.544 -21.001 1.00 84.69 87 LYS A C 1
ATOM 647 O O . LYS A 1 87 ? 11.227 3.465 -19.785 1.00 84.69 87 LYS A O 1
ATOM 652 N N . PRO A 1 88 ? 12.609 3.822 -21.546 1.00 84.44 88 PRO A N 1
ATOM 653 C CA . PRO A 1 88 ? 13.786 4.076 -20.726 1.00 84.44 88 PRO A CA 1
ATOM 654 C C . PRO A 1 88 ? 13.564 5.305 -19.840 1.00 84.44 88 PRO A C 1
ATOM 656 O O . PRO A 1 88 ? 12.909 6.271 -20.249 1.00 84.44 88 PRO A O 1
ATOM 659 N N . ALA A 1 89 ? 14.090 5.253 -18.618 1.00 83.62 89 ALA A N 1
ATOM 660 C CA . ALA A 1 89 ? 14.078 6.394 -17.716 1.00 83.62 89 ALA A CA 1
ATOM 661 C C . ALA A 1 89 ? 14.946 7.522 -18.296 1.00 83.62 89 ALA A C 1
ATOM 663 O O . ALA A 1 89 ? 16.084 7.295 -18.697 1.00 83.62 89 ALA A O 1
ATOM 664 N N . THR A 1 90 ? 14.404 8.738 -18.340 1.00 78.94 90 THR A N 1
ATOM 665 C CA . THR A 1 90 ? 15.081 9.905 -18.931 1.00 78.94 90 THR A CA 1
ATOM 666 C C . THR A 1 90 ? 15.966 10.663 -17.941 1.00 78.94 90 THR A C 1
ATOM 668 O O . THR A 1 90 ? 16.760 11.494 -18.362 1.00 78.94 90 THR A O 1
ATOM 671 N N . ASP A 1 91 ? 15.825 10.401 -16.638 1.00 79.12 91 ASP A N 1
ATOM 672 C CA . ASP A 1 91 ? 16.504 11.132 -15.561 1.00 79.12 91 ASP A CA 1
ATOM 673 C C . ASP A 1 91 ? 16.989 10.161 -14.470 1.00 79.12 91 ASP A C 1
ATOM 675 O O . ASP A 1 91 ? 16.439 10.069 -13.371 1.00 79.12 91 ASP A O 1
ATOM 679 N N . ILE A 1 92 ? 18.001 9.363 -14.823 1.00 78.06 92 ILE A N 1
ATOM 680 C CA . ILE A 1 92 ? 18.640 8.392 -13.921 1.00 78.06 92 ILE A CA 1
ATOM 681 C C . ILE A 1 92 ? 19.230 9.076 -12.671 1.00 78.06 92 ILE A C 1
ATOM 683 O O . ILE A 1 92 ? 18.989 8.567 -11.576 1.00 78.06 92 ILE A O 1
ATOM 687 N N . PRO A 1 93 ? 19.920 10.237 -12.765 1.00 82.12 93 PRO A N 1
ATOM 688 C CA . PRO A 1 93 ? 20.484 10.898 -11.587 1.00 82.12 93 PRO A CA 1
ATOM 689 C C . PRO A 1 93 ? 19.433 11.257 -10.530 1.00 82.12 93 PRO A C 1
ATOM 691 O O . PRO A 1 93 ? 19.661 11.047 -9.337 1.00 82.12 93 PRO A O 1
ATOM 694 N N . ARG A 1 94 ? 18.254 11.739 -10.945 1.00 78.75 94 ARG A N 1
ATOM 695 C CA . ARG A 1 94 ? 17.153 12.029 -10.017 1.00 78.75 94 ARG A CA 1
ATOM 696 C C . ARG A 1 94 ? 16.602 10.771 -9.354 1.00 78.75 94 ARG A C 1
ATOM 698 O O . ARG A 1 94 ? 16.262 10.804 -8.171 1.00 78.75 94 ARG A O 1
ATOM 705 N N . VAL A 1 95 ? 16.506 9.667 -10.095 1.00 72.56 95 VAL A N 1
ATOM 706 C CA . VAL A 1 95 ? 16.055 8.376 -9.553 1.00 72.56 95 VAL A CA 1
ATOM 707 C C . VAL A 1 95 ? 17.060 7.837 -8.534 1.00 72.56 95 VAL A C 1
ATOM 709 O O . VAL A 1 95 ? 16.655 7.426 -7.447 1.00 72.56 95 VAL A O 1
ATOM 712 N N . ASP A 1 96 ? 18.357 7.917 -8.824 1.00 79.81 96 ASP A N 1
ATOM 713 C CA . ASP A 1 96 ? 19.420 7.520 -7.895 1.00 79.81 96 ASP A CA 1
ATOM 714 C C . ASP A 1 96 ? 19.430 8.384 -6.629 1.00 79.81 96 ASP A C 1
ATOM 716 O O . ASP A 1 96 ? 19.593 7.872 -5.518 1.00 79.81 96 ASP A O 1
ATOM 720 N N . GLN A 1 97 ? 19.204 9.694 -6.765 1.00 80.88 97 GLN A N 1
ATOM 721 C CA . GLN A 1 97 ? 19.052 10.584 -5.618 1.00 80.88 97 GLN A CA 1
ATOM 722 C C . GLN A 1 97 ? 17.834 10.196 -4.772 1.00 80.88 97 GLN A C 1
ATOM 724 O O . GLN A 1 97 ? 17.961 10.061 -3.555 1.00 80.88 97 GLN A O 1
ATOM 729 N N . ALA A 1 98 ? 16.679 9.958 -5.401 1.00 71.94 98 ALA A N 1
ATOM 730 C CA . ALA A 1 98 ? 15.467 9.524 -4.710 1.00 71.94 98 ALA A CA 1
ATOM 731 C C . ALA A 1 98 ? 15.668 8.182 -3.987 1.00 71.94 98 ALA A C 1
ATOM 733 O O . ALA A 1 98 ? 15.220 8.005 -2.858 1.00 71.94 98 ALA A O 1
ATOM 734 N N . LEU A 1 99 ? 16.398 7.241 -4.585 1.00 76.56 99 LEU A N 1
ATOM 735 C CA . LEU A 1 99 ? 16.743 5.969 -3.949 1.00 76.56 99 LEU A CA 1
ATOM 736 C C . LEU A 1 99 ? 17.611 6.129 -2.697 1.00 76.56 99 LEU A C 1
ATOM 738 O O . LEU A 1 99 ? 17.503 5.318 -1.777 1.00 76.56 99 LEU A O 1
ATOM 742 N N . ARG A 1 100 ? 18.448 7.170 -2.636 1.00 80.38 100 ARG A N 1
ATOM 743 C CA . ARG A 1 100 ? 19.267 7.482 -1.455 1.00 80.38 100 ARG A CA 1
ATOM 744 C C . ARG A 1 100 ? 18.474 8.208 -0.368 1.00 80.38 100 ARG A C 1
ATOM 746 O O . ARG A 1 100 ? 18.704 7.952 0.811 1.00 80.38 100 ARG A O 1
ATOM 753 N N . THR A 1 101 ? 17.540 9.085 -0.736 1.00 78.44 101 THR A N 1
ATOM 754 C CA . THR A 1 101 ? 16.774 9.914 0.216 1.00 78.44 101 THR A CA 1
ATOM 755 C C . THR A 1 101 ? 15.483 9.264 0.718 1.00 78.44 101 THR A C 1
ATOM 757 O O . THR A 1 101 ? 15.054 9.545 1.838 1.00 78.44 101 THR A O 1
ATOM 760 N N . ASN A 1 102 ? 14.873 8.363 -0.056 1.00 77.88 102 ASN A N 1
ATOM 761 C CA . ASN A 1 102 ? 13.611 7.713 0.307 1.00 77.88 102 ASN A CA 1
ATOM 762 C C . ASN A 1 102 ? 13.699 6.786 1.535 1.00 77.88 102 ASN A C 1
ATOM 764 O O . ASN A 1 102 ? 12.765 6.814 2.336 1.00 77.88 102 ASN A O 1
ATOM 768 N N . PRO A 1 103 ? 14.755 5.972 1.754 1.00 80.62 103 PRO A N 1
ATOM 769 C CA . PRO A 1 103 ? 14.790 5.070 2.905 1.00 80.62 103 PRO A CA 1
ATOM 770 C C . PRO A 1 103 ? 14.724 5.795 4.264 1.00 80.62 103 PRO A C 1
ATOM 772 O O . PRO A 1 103 ? 13.945 5.358 5.113 1.00 80.62 103 PRO A O 1
ATOM 775 N N . PRO A 1 104 ? 15.451 6.911 4.495 1.00 81.69 104 PRO A N 1
ATOM 776 C CA . PRO A 1 104 ? 15.238 7.755 5.672 1.00 81.69 104 PRO A CA 1
ATOM 777 C C . PRO A 1 104 ? 13.804 8.284 5.791 1.00 81.69 104 PRO A C 1
ATOM 779 O O . PRO A 1 104 ? 13.214 8.181 6.862 1.00 81.69 104 PRO A O 1
ATOM 782 N N . ALA A 1 105 ? 13.219 8.794 4.703 1.00 78.25 105 ALA A N 1
ATOM 783 C CA . ALA A 1 105 ? 11.861 9.341 4.718 1.00 78.25 105 ALA A CA 1
ATOM 784 C C . ALA A 1 105 ? 10.806 8.279 5.080 1.00 78.25 105 ALA A C 1
ATOM 786 O O . ALA A 1 105 ? 9.927 8.536 5.901 1.00 78.25 105 ALA A O 1
ATOM 787 N N . ILE A 1 106 ? 10.933 7.061 4.540 1.00 83.31 106 ILE A N 1
ATOM 788 C CA . ILE A 1 106 ? 10.059 5.928 4.877 1.00 83.31 106 ILE A CA 1
ATOM 789 C C . ILE A 1 106 ? 10.185 5.589 6.366 1.00 83.31 106 ILE A C 1
ATOM 791 O O . ILE A 1 106 ? 9.169 5.470 7.048 1.00 83.31 106 ILE A O 1
ATOM 795 N N . LYS A 1 107 ? 11.412 5.496 6.898 1.00 82.94 107 LYS A N 1
ATOM 796 C CA . LYS A 1 107 ? 11.639 5.236 8.330 1.00 82.94 107 LYS A CA 1
ATOM 797 C C . LYS A 1 107 ? 11.014 6.314 9.214 1.00 82.94 107 LYS A C 1
ATOM 799 O O . LYS A 1 107 ? 10.320 5.979 10.166 1.00 82.94 107 LYS A O 1
ATOM 804 N N . ILE A 1 108 ? 11.220 7.589 8.882 1.00 86.00 108 ILE A N 1
ATOM 805 C CA . ILE A 1 108 ? 10.637 8.718 9.619 1.00 86.00 108 ILE A CA 1
ATOM 806 C C . ILE A 1 108 ? 9.108 8.641 9.583 1.00 86.00 108 ILE A C 1
ATOM 808 O O . ILE A 1 108 ? 8.474 8.749 10.628 1.00 86.00 108 ILE A O 1
ATOM 812 N N . SER A 1 109 ? 8.510 8.377 8.416 1.00 79.94 109 SER A N 1
ATOM 813 C CA . SER A 1 109 ? 7.053 8.239 8.291 1.00 79.94 109 SER A CA 1
ATOM 814 C C . SER A 1 109 ? 6.492 7.090 9.136 1.00 79.94 109 SER A C 1
ATOM 816 O O . SER A 1 109 ? 5.452 7.252 9.772 1.00 79.94 109 SER A O 1
ATOM 818 N N . ALA A 1 110 ? 7.205 5.961 9.213 1.00 85.06 110 ALA A N 1
ATOM 819 C CA . ALA A 1 110 ? 6.821 4.824 10.042 1.00 85.06 110 ALA A CA 1
ATOM 820 C C . ALA A 1 110 ? 6.888 5.173 11.537 1.00 85.06 110 ALA A C 1
ATOM 822 O O . ALA A 1 110 ? 5.953 4.884 12.277 1.00 85.06 110 ALA A O 1
ATOM 823 N N . ILE A 1 111 ? 7.958 5.848 11.972 1.00 87.94 111 ILE A N 1
ATOM 824 C CA . ILE A 1 111 ? 8.114 6.301 13.362 1.00 87.94 111 ILE A CA 1
ATOM 825 C C . ILE A 1 111 ? 6.989 7.268 13.733 1.00 87.94 111 ILE A C 1
ATOM 827 O O . ILE A 1 111 ? 6.317 7.059 14.737 1.00 87.94 111 ILE A O 1
ATOM 831 N N . ILE A 1 112 ? 6.740 8.287 12.906 1.00 88.50 112 ILE A N 1
ATOM 832 C CA . ILE A 1 112 ? 5.654 9.253 13.128 1.00 88.50 112 ILE A CA 1
ATOM 833 C C . ILE A 1 112 ? 4.307 8.532 13.215 1.00 88.50 112 ILE A C 1
ATOM 835 O O . ILE A 1 112 ? 3.514 8.823 14.103 1.00 88.50 112 ILE A O 1
ATOM 839 N N . SER A 1 113 ? 4.068 7.554 12.341 1.00 85.38 113 SER A N 1
ATOM 840 C CA . SER A 1 113 ? 2.833 6.769 12.348 1.00 85.38 113 SER A CA 1
ATOM 841 C C . SER A 1 113 ? 2.630 6.013 13.660 1.00 85.38 113 SER A C 1
ATOM 843 O O . SER A 1 113 ? 1.554 6.076 14.251 1.00 85.38 113 SER A O 1
ATOM 845 N N . VAL A 1 114 ? 3.675 5.340 14.150 1.00 87.12 114 VAL A N 1
ATOM 846 C CA . VAL A 1 114 ? 3.645 4.638 15.441 1.00 87.12 114 VAL A CA 1
ATOM 847 C C . VAL A 1 114 ? 3.412 5.618 16.588 1.00 87.12 114 VAL A C 1
ATOM 849 O O . VAL A 1 114 ? 2.607 5.330 17.468 1.00 87.12 114 VAL A O 1
ATOM 852 N N . LEU A 1 115 ? 4.060 6.785 16.567 1.00 90.88 115 LEU A N 1
ATOM 853 C CA . LEU A 1 115 ? 3.874 7.816 17.589 1.00 90.88 115 LEU A CA 1
ATOM 854 C C . LEU A 1 115 ? 2.443 8.360 17.608 1.00 90.88 115 LEU A C 1
ATOM 856 O O . LEU A 1 115 ? 1.897 8.554 18.688 1.00 90.88 115 LEU A O 1
ATOM 860 N N . ILE A 1 116 ? 1.817 8.558 16.444 1.00 89.31 116 ILE A N 1
ATOM 861 C CA . ILE A 1 116 ? 0.411 8.978 16.351 1.00 89.31 116 ILE A CA 1
ATOM 862 C C . ILE A 1 116 ? -0.500 7.923 16.982 1.00 89.31 116 ILE A C 1
ATOM 864 O O . ILE A 1 116 ? -1.335 8.260 17.816 1.00 89.31 116 ILE A O 1
ATOM 868 N N . VAL A 1 117 ? -0.326 6.646 16.630 1.00 88.44 117 VAL A N 1
ATOM 869 C CA . VAL A 1 117 ? -1.142 5.555 17.188 1.00 88.44 117 VAL A CA 1
ATOM 870 C C . VAL A 1 117 ? -0.920 5.417 18.696 1.00 88.44 117 VAL A C 1
ATOM 872 O O . VAL A 1 117 ? -1.883 5.297 19.449 1.00 88.44 117 VAL A O 1
ATOM 875 N N . ALA A 1 118 ? 0.331 5.487 19.157 1.00 86.69 118 ALA A N 1
ATOM 876 C CA . ALA A 1 118 ? 0.659 5.437 20.577 1.00 86.69 118 ALA A CA 1
ATOM 877 C C . ALA A 1 118 ? 0.043 6.617 21.341 1.00 86.69 118 ALA A C 1
ATOM 879 O O . ALA A 1 118 ? -0.552 6.410 22.394 1.00 86.69 118 ALA A O 1
ATOM 880 N N . ALA A 1 119 ? 0.125 7.835 20.799 1.00 88.19 119 ALA A N 1
ATOM 881 C CA . ALA A 1 119 ? -0.510 9.009 21.385 1.00 88.19 119 ALA A CA 1
ATOM 882 C C . ALA A 1 119 ? -2.031 8.835 21.466 1.00 88.19 119 ALA A C 1
ATOM 884 O O . ALA A 1 119 ? -2.610 9.083 22.519 1.00 88.19 119 ALA A O 1
ATOM 885 N N . LEU A 1 120 ? -2.674 8.344 20.401 1.00 87.69 120 LEU A N 1
ATOM 886 C CA . LEU A 1 120 ? -4.112 8.072 20.421 1.00 87.69 120 LEU A CA 1
ATOM 887 C C . LEU A 1 120 ? -4.488 7.122 21.558 1.00 87.69 120 LEU A C 1
ATOM 889 O O . LEU A 1 120 ? -5.442 7.411 22.262 1.00 87.69 120 LEU A O 1
ATOM 893 N N . ILE A 1 121 ? -3.723 6.048 21.772 1.00 86.75 121 ILE A N 1
ATOM 894 C CA . ILE A 1 121 ? -3.962 5.084 22.857 1.00 86.75 121 ILE A CA 1
ATOM 895 C C . ILE A 1 121 ? -3.733 5.722 24.235 1.00 86.75 121 ILE A C 1
ATOM 897 O O . ILE A 1 121 ? -4.566 5.568 25.123 1.00 86.75 121 ILE A O 1
ATOM 901 N N . LEU A 1 122 ? -2.620 6.437 24.418 1.00 87.31 122 LEU A N 1
ATOM 902 C CA . LEU A 1 122 ? -2.226 7.011 25.711 1.00 87.31 122 LEU A CA 1
ATOM 903 C C . LEU A 1 122 ? -3.128 8.164 26.165 1.00 87.31 122 LEU A C 1
ATOM 905 O O . LEU A 1 122 ? -3.270 8.383 27.364 1.00 87.31 122 LEU A O 1
ATOM 909 N N . PHE A 1 123 ? -3.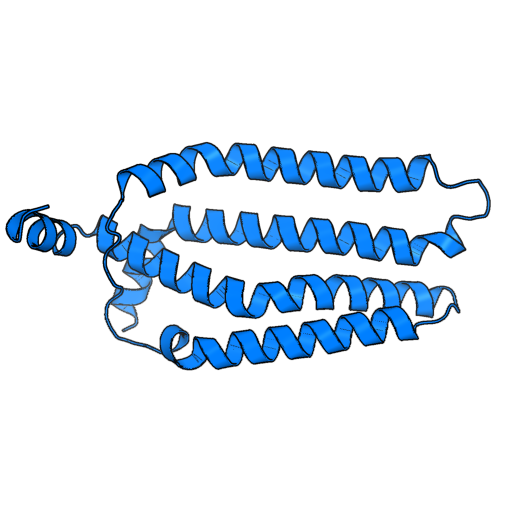726 8.898 25.225 1.00 88.69 123 PHE A N 1
ATOM 910 C CA . PHE A 1 123 ? -4.633 10.010 25.515 1.00 88.69 123 PHE A CA 1
ATOM 911 C C . PHE A 1 123 ? -6.118 9.615 25.463 1.00 88.69 123 PHE A C 1
ATOM 913 O O . PHE A 1 123 ? -6.979 10.489 25.587 1.00 88.69 123 PHE A O 1
ATOM 920 N N . VAL A 1 124 ? -6.447 8.324 25.306 1.00 87.62 124 VAL A N 1
ATOM 921 C CA . VAL A 1 124 ? -7.831 7.853 25.455 1.00 87.62 124 VAL A CA 1
ATOM 922 C C . VAL A 1 124 ? -8.269 8.001 26.918 1.00 87.62 124 VAL A C 1
ATOM 924 O O . VAL A 1 124 ? -7.616 7.443 27.800 1.00 87.62 124 VAL A O 1
ATOM 927 N N . PRO A 1 125 ? -9.395 8.686 27.201 1.00 85.69 125 PRO A N 1
ATOM 928 C CA . PRO A 1 125 ? -9.964 8.728 28.543 1.00 85.69 125 PRO A CA 1
ATOM 929 C C . PRO A 1 125 ? -10.303 7.322 29.048 1.00 85.69 125 PRO A C 1
ATOM 931 O O . PRO A 1 125 ? -10.847 6.501 28.301 1.00 85.69 125 PRO A O 1
ATOM 934 N N . GLU A 1 126 ? -10.033 7.050 30.325 1.00 81.06 126 GLU A N 1
ATOM 935 C CA . GLU A 1 126 ? -10.376 5.768 30.943 1.00 81.06 126 GLU A CA 1
ATOM 936 C C . GLU A 1 126 ? -11.862 5.432 30.729 1.00 81.06 126 GLU A C 1
ATOM 938 O O . GLU A 1 126 ? -12.744 6.284 30.834 1.00 81.06 126 GLU A O 1
ATOM 943 N N . GLY A 1 127 ? -12.139 4.182 30.351 1.00 82.69 127 GLY A N 1
ATOM 944 C CA . GLY A 1 127 ? -13.490 3.710 30.032 1.00 82.69 127 GLY A CA 1
ATOM 945 C C . GLY A 1 127 ? -13.969 3.978 28.59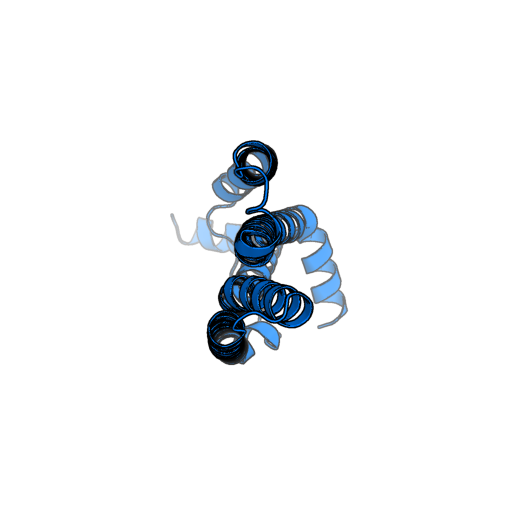8 1.00 82.69 127 GLY A C 1
ATOM 946 O O . GLY A 1 127 ? -14.942 3.356 28.181 1.00 82.69 127 GLY A O 1
ATOM 947 N N . LYS A 1 128 ? -13.281 4.815 27.804 1.00 87.88 128 LYS A N 1
ATOM 948 C CA . LYS A 1 128 ? -13.640 5.080 26.392 1.00 87.88 128 LYS A CA 1
ATOM 949 C C . LYS A 1 128 ? -12.908 4.224 25.364 1.00 87.88 128 LYS A C 1
ATOM 951 O O . LYS A 1 128 ? -13.225 4.279 24.177 1.00 87.88 128 LYS A O 1
ATOM 956 N N . LEU A 1 129 ? -11.946 3.412 25.798 1.00 84.06 129 LEU A N 1
ATOM 957 C CA . LEU A 1 129 ? -11.143 2.585 24.897 1.00 84.06 129 LEU A CA 1
ATOM 958 C C . LEU A 1 129 ? -11.985 1.668 23.992 1.00 84.06 129 LEU A C 1
ATOM 960 O O . LEU A 1 129 ? -11.706 1.665 22.797 1.00 84.06 129 LEU A O 1
ATOM 964 N N . PRO A 1 130 ? -13.030 0.959 24.471 1.00 85.81 130 PRO A N 1
ATOM 965 C CA . PRO A 1 130 ? -13.857 0.130 23.591 1.00 85.81 130 PRO A CA 1
ATOM 966 C C . PRO A 1 130 ? -14.582 0.945 22.509 1.00 85.81 130 PRO A C 1
ATOM 968 O O . PRO A 1 130 ? -14.682 0.506 21.372 1.00 85.81 130 PRO A O 1
ATOM 971 N N . GLU A 1 131 ? -15.043 2.156 22.826 1.00 89.38 131 GLU A N 1
ATOM 972 C CA . GLU A 1 131 ? -15.730 3.042 21.874 1.00 89.38 131 GLU A CA 1
ATOM 973 C C . GLU A 1 131 ? -14.775 3.563 20.784 1.00 89.38 131 GLU A C 1
ATOM 975 O O . GLU A 1 131 ? -15.140 3.672 19.617 1.00 89.38 131 GLU A O 1
ATOM 980 N N . LEU A 1 132 ? -13.523 3.854 21.150 1.00 91.12 132 LEU A N 1
ATOM 981 C CA . LEU A 1 132 ? -12.533 4.434 20.235 1.00 91.12 132 LEU A CA 1
ATOM 982 C C . LEU A 1 132 ? -11.669 3.396 19.513 1.00 91.12 132 LEU A C 1
ATOM 984 O O . LEU A 1 132 ? -10.987 3.745 18.546 1.00 91.12 132 LEU A O 1
ATOM 988 N N . LEU A 1 133 ? -11.685 2.132 19.943 1.00 91.12 133 LEU A N 1
ATOM 989 C CA . LEU A 1 133 ? -10.833 1.083 19.385 1.00 91.12 133 LEU A CA 1
ATOM 990 C C . LEU A 1 133 ? -10.990 0.920 17.863 1.00 91.12 133 LEU A C 1
ATOM 992 O O . LEU A 1 133 ? -9.955 0.841 17.196 1.00 91.12 133 LEU A O 1
ATOM 996 N N . PRO A 1 134 ? -12.207 0.933 17.274 1.00 93.81 134 PRO A N 1
ATOM 997 C CA . PRO A 1 134 ? -12.351 0.835 15.821 1.00 93.81 134 PRO A CA 1
ATOM 998 C C . PRO A 1 134 ? -11.704 2.006 15.078 1.00 93.81 134 PRO A C 1
ATOM 1000 O O . PRO A 1 134 ? -10.994 1.801 14.096 1.00 93.81 134 PRO A O 1
ATOM 1003 N N . ILE A 1 135 ? -11.835 3.225 15.615 1.00 92.50 135 ILE A N 1
ATOM 1004 C CA . ILE A 1 135 ? -11.228 4.436 15.046 1.00 92.50 135 ILE A CA 1
ATOM 1005 C C . ILE A 1 135 ? -9.698 4.355 15.115 1.00 92.50 135 ILE A C 1
ATOM 1007 O O . ILE A 1 135 ? -9.011 4.643 14.134 1.00 92.50 135 ILE A O 1
ATOM 1011 N N . ILE A 1 136 ? -9.145 3.932 16.254 1.00 92.75 136 ILE A N 1
ATOM 1012 C CA . ILE A 1 136 ? -7.695 3.759 16.418 1.00 92.75 136 ILE A CA 1
ATOM 1013 C C . ILE A 1 136 ? -7.180 2.685 15.454 1.00 92.75 136 ILE A C 1
ATOM 1015 O O . ILE A 1 136 ? -6.166 2.895 14.785 1.00 92.75 136 ILE A O 1
ATOM 1019 N N . GLY A 1 137 ? -7.897 1.565 15.336 1.00 93.31 137 GLY A N 1
ATOM 1020 C CA . GLY A 1 137 ? -7.583 0.493 14.396 1.00 93.31 137 GLY A CA 1
ATOM 1021 C C . GLY A 1 137 ? -7.602 0.966 12.944 1.00 93.31 137 GLY A C 1
ATOM 1022 O O . GLY A 1 137 ? -6.657 0.695 12.204 1.00 93.31 137 GLY A O 1
ATOM 1023 N N . PHE A 1 138 ? -8.617 1.742 12.555 1.00 95.06 138 PHE A N 1
ATOM 1024 C CA . PHE A 1 138 ? -8.710 2.372 11.239 1.00 95.06 138 PHE A CA 1
ATOM 1025 C C . PHE A 1 138 ? -7.477 3.240 10.948 1.00 95.06 138 PHE A C 1
ATOM 1027 O O . PHE A 1 138 ? -6.819 3.064 9.921 1.00 95.06 138 PHE A O 1
ATOM 1034 N N . VAL A 1 139 ? -7.114 4.145 11.864 1.00 93.50 139 VAL A N 1
ATOM 1035 C CA . VAL A 1 139 ? -5.959 5.044 11.692 1.00 93.50 139 VAL A CA 1
ATOM 1036 C C . VAL A 1 139 ? -4.652 4.252 11.600 1.00 93.50 139 VAL A C 1
ATOM 1038 O O . VAL A 1 139 ? -3.849 4.487 10.694 1.00 93.50 139 VAL A O 1
ATOM 1041 N N . ALA A 1 140 ? -4.445 3.278 12.488 1.00 93.81 140 ALA A N 1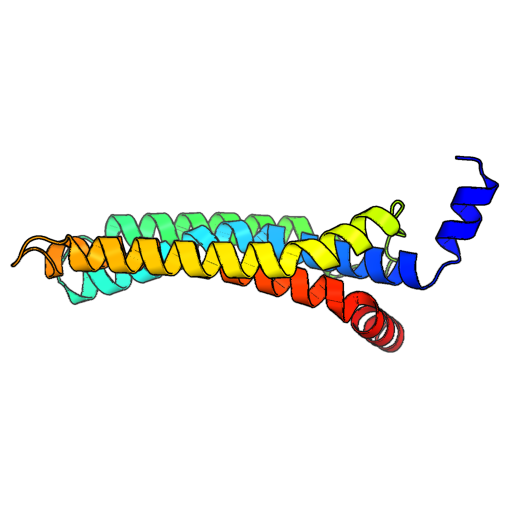
ATOM 1042 C CA . ALA A 1 140 ? -3.253 2.434 12.484 1.00 93.81 140 ALA A CA 1
ATOM 1043 C C . ALA A 1 140 ? -3.118 1.634 11.179 1.00 93.81 140 ALA A C 1
ATOM 1045 O O . ALA A 1 140 ? -2.034 1.566 10.590 1.00 93.81 140 ALA A O 1
ATOM 1046 N N . ALA A 1 141 ? -4.224 1.070 10.692 1.00 95.00 141 ALA A N 1
ATOM 1047 C CA . ALA A 1 141 ? -4.272 0.344 9.432 1.00 95.00 141 ALA A CA 1
ATOM 1048 C C . ALA A 1 141 ? -4.005 1.259 8.229 1.00 95.00 141 ALA A C 1
ATOM 1050 O O . ALA A 1 141 ? -3.293 0.857 7.304 1.00 95.00 141 ALA A O 1
ATOM 1051 N N . ALA A 1 142 ? -4.516 2.495 8.246 1.00 93.25 142 ALA A N 1
ATOM 1052 C CA . ALA A 1 142 ? -4.319 3.463 7.168 1.00 93.25 142 ALA A CA 1
ATOM 1053 C C . ALA A 1 142 ? -2.845 3.844 7.050 1.00 93.25 142 ALA A C 1
ATOM 1055 O O . ALA A 1 142 ? -2.244 3.714 5.981 1.00 93.25 142 ALA A O 1
ATOM 1056 N N . LEU A 1 143 ? -2.238 4.228 8.172 1.00 92.00 143 LEU A N 1
ATOM 1057 C CA . LEU A 1 143 ? -0.829 4.594 8.234 1.00 92.00 143 LEU A CA 1
ATOM 1058 C C . LEU A 1 143 ? 0.069 3.427 7.807 1.00 92.00 143 LEU A C 1
ATOM 1060 O O . LEU A 1 143 ? 0.943 3.594 6.956 1.00 92.00 143 LEU A O 1
ATOM 1064 N N . THR A 1 144 ? -0.212 2.222 8.307 1.00 91.25 144 THR A N 1
ATOM 1065 C CA . THR A 1 144 ? 0.547 1.014 7.955 1.00 91.25 144 THR A CA 1
ATOM 1066 C C . THR A 1 144 ? 0.427 0.676 6.467 1.00 91.25 144 THR A C 1
ATOM 1068 O O . THR A 1 144 ? 1.424 0.333 5.831 1.00 91.25 144 THR A O 1
ATOM 1071 N N . SER A 1 145 ? -0.761 0.826 5.876 1.00 93.00 145 SER A N 1
ATOM 1072 C CA . SER A 1 145 ? -0.987 0.592 4.442 1.00 93.00 145 SER A CA 1
ATOM 1073 C C . SER A 1 145 ? -0.228 1.606 3.576 1.00 93.00 145 SER A C 1
ATOM 1075 O O . SER A 1 145 ? 0.382 1.242 2.566 1.00 93.00 145 SER A O 1
ATOM 1077 N N . ILE A 1 146 ? -0.193 2.878 3.981 1.00 91.25 146 ILE A N 1
ATOM 1078 C CA . ILE A 1 146 ? 0.580 3.919 3.289 1.00 91.25 146 ILE A CA 1
ATOM 1079 C C . ILE A 1 146 ? 2.077 3.598 3.357 1.00 91.25 146 ILE A C 1
ATOM 1081 O O . ILE A 1 146 ? 2.744 3.525 2.319 1.00 91.25 146 ILE A O 1
ATOM 1085 N N . THR A 1 147 ? 2.604 3.337 4.557 1.00 90.62 147 THR A N 1
ATOM 1086 C CA . THR A 1 147 ? 4.017 2.986 4.753 1.00 90.62 147 THR A CA 1
ATOM 1087 C C . THR A 1 147 ? 4.392 1.718 3.987 1.00 90.62 147 THR A C 1
ATOM 1089 O O . THR A 1 147 ? 5.440 1.683 3.340 1.00 90.62 147 THR A O 1
ATOM 1092 N N . GLY A 1 148 ? 3.529 0.699 3.987 1.00 90.88 148 GLY A N 1
ATOM 1093 C CA . GLY A 1 148 ? 3.720 -0.537 3.231 1.00 90.88 148 GLY A CA 1
ATOM 1094 C C . GLY A 1 148 ? 3.833 -0.294 1.724 1.00 90.88 148 GLY A C 1
ATOM 1095 O O . GLY A 1 148 ? 4.750 -0.810 1.084 1.00 90.88 148 GLY A O 1
ATOM 1096 N N . GLY A 1 149 ? 2.974 0.562 1.161 1.00 91.75 149 GLY A N 1
ATOM 1097 C CA . GLY A 1 149 ? 3.045 0.943 -0.253 1.00 91.75 149 GLY A CA 1
ATOM 1098 C C . GLY A 1 149 ? 4.330 1.685 -0.623 1.00 91.75 149 GLY A C 1
ATOM 1099 O O . GLY A 1 149 ? 4.937 1.418 -1.668 1.00 91.75 149 GLY A O 1
ATOM 1100 N N . MET A 1 150 ? 4.794 2.578 0.254 1.00 89.69 150 MET A N 1
ATOM 1101 C CA . MET A 1 150 ? 6.068 3.278 0.073 1.00 89.69 150 MET A CA 1
ATOM 1102 C C . MET A 1 150 ? 7.261 2.317 0.161 1.00 89.69 150 MET A C 1
ATOM 1104 O O . MET A 1 150 ? 8.153 2.364 -0.690 1.00 89.69 150 MET A O 1
ATOM 1108 N N . ALA A 1 151 ? 7.262 1.416 1.146 1.00 89.81 151 ALA A N 1
ATOM 1109 C CA . ALA A 1 151 ? 8.304 0.408 1.327 1.00 89.81 151 ALA A CA 1
ATOM 1110 C C . ALA A 1 151 ? 8.380 -0.555 0.133 1.00 89.81 151 ALA A C 1
ATOM 1112 O O . ALA A 1 151 ? 9.472 -0.827 -0.373 1.00 89.81 151 ALA A O 1
ATOM 1113 N N . TYR A 1 152 ? 7.229 -1.010 -0.373 1.00 92.00 152 TYR A N 1
ATOM 1114 C CA . TYR A 1 152 ? 7.156 -1.820 -1.586 1.00 92.00 152 TYR A CA 1
ATOM 1115 C C . TYR A 1 152 ? 7.763 -1.086 -2.786 1.00 92.00 152 TYR A C 1
ATOM 1117 O O . TYR A 1 152 ? 8.625 -1.628 -3.477 1.00 92.00 152 TYR A O 1
ATOM 1125 N N . SER A 1 153 ? 7.376 0.171 -2.999 1.00 88.88 153 SER A N 1
ATOM 1126 C CA . SER A 1 153 ? 7.863 0.975 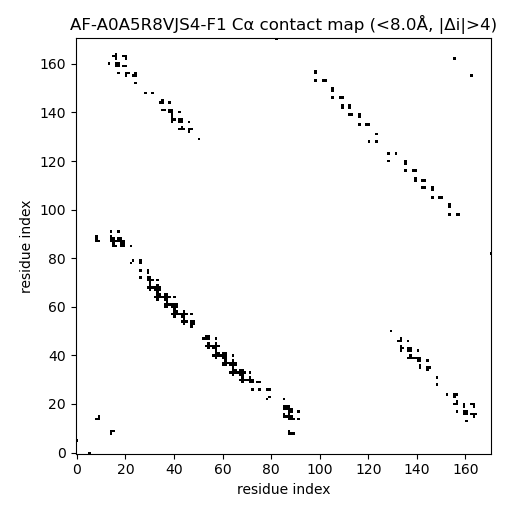-4.125 1.00 88.88 153 SER A CA 1
ATOM 1127 C C . SER A 1 153 ? 9.374 1.200 -4.066 1.00 88.88 153 SER A C 1
ATOM 1129 O O . SER A 1 153 ? 10.064 1.071 -5.079 1.00 88.88 153 SER A O 1
ATOM 1131 N N . ALA A 1 154 ? 9.912 1.469 -2.874 1.00 87.38 154 ALA A N 1
ATOM 1132 C CA . ALA A 1 154 ? 11.353 1.570 -2.665 1.00 87.38 154 ALA A CA 1
ATOM 1133 C C . ALA A 1 154 ? 12.069 0.242 -2.950 1.00 87.38 154 ALA A C 1
ATOM 1135 O O . ALA A 1 154 ? 13.122 0.243 -3.585 1.00 87.38 154 ALA A O 1
ATOM 1136 N N . SER A 1 155 ? 11.487 -0.889 -2.539 1.00 89.81 155 SER A N 1
ATOM 1137 C CA . SER A 1 155 ? 12.025 -2.222 -2.833 1.00 89.81 155 SER A CA 1
ATOM 1138 C C . SER A 1 155 ? 12.052 -2.517 -4.338 1.00 89.81 155 SER A C 1
ATOM 1140 O O . SER A 1 155 ? 13.068 -2.978 -4.857 1.00 89.81 155 SER A O 1
ATOM 1142 N N . VAL A 1 156 ? 10.981 -2.187 -5.070 1.00 91.12 156 VAL A N 1
ATOM 1143 C CA . VAL A 1 156 ? 10.911 -2.368 -6.531 1.00 91.12 156 VAL A CA 1
ATOM 1144 C C . VAL A 1 156 ? 11.973 -1.538 -7.252 1.00 91.12 156 VAL A C 1
ATOM 1146 O O . VAL A 1 156 ? 12.636 -2.047 -8.153 1.00 91.12 156 VAL A O 1
ATOM 1149 N N . LEU A 1 157 ? 12.164 -0.278 -6.853 1.00 88.06 157 LEU A N 1
ATOM 1150 C CA . LEU A 1 157 ? 13.167 0.594 -7.466 1.00 88.06 157 LEU A CA 1
ATOM 1151 C C . LEU A 1 157 ? 14.599 0.159 -7.124 1.00 88.06 157 LEU A C 1
ATOM 1153 O O . LEU A 1 157 ? 15.463 0.184 -7.998 1.00 88.06 157 LEU A O 1
ATOM 1157 N N . LYS A 1 158 ? 14.848 -0.278 -5.881 1.00 88.88 158 LYS A N 1
ATOM 1158 C CA . LYS A 1 158 ? 16.159 -0.777 -5.438 1.00 88.88 158 LYS A CA 1
ATOM 1159 C C . LYS A 1 158 ? 16.570 -2.050 -6.182 1.00 88.88 158 LYS A C 1
ATOM 1161 O O . LYS A 1 158 ? 17.734 -2.197 -6.532 1.00 88.88 158 LYS A O 1
ATOM 1166 N N . ASN A 1 159 ? 15.617 -2.943 -6.445 1.00 91.38 159 ASN A N 1
ATOM 1167 C CA . ASN A 1 159 ? 15.851 -4.225 -7.116 1.00 91.38 159 ASN A CA 1
ATOM 1168 C C . ASN A 1 159 ? 15.580 -4.164 -8.634 1.00 91.38 159 ASN A C 1
ATOM 1170 O O . ASN A 1 159 ? 15.367 -5.195 -9.271 1.00 91.38 159 ASN A O 1
ATOM 1174 N N . SER A 1 160 ? 15.562 -2.965 -9.228 1.00 89.81 160 SER A N 1
ATOM 1175 C CA . SER A 1 160 ? 15.153 -2.738 -10.623 1.00 89.81 160 SER A CA 1
ATOM 1176 C C . SER A 1 160 ? 15.927 -3.589 -11.636 1.00 89.81 160 SER A C 1
ATOM 1178 O O . SER A 1 160 ? 15.314 -4.169 -12.531 1.00 89.81 160 SER A O 1
ATOM 1180 N N . GLY A 1 161 ? 17.248 -3.710 -11.470 1.00 89.31 161 GLY A N 1
ATOM 1181 C CA . GLY A 1 161 ? 18.116 -4.498 -12.351 1.00 89.31 161 GLY A CA 1
ATOM 1182 C C . GLY A 1 161 ? 17.768 -5.986 -12.362 1.00 89.31 161 GLY A C 1
ATOM 1183 O O . GLY A 1 161 ? 17.558 -6.562 -13.425 1.00 89.31 161 GLY A O 1
ATOM 1184 N N . GLU A 1 162 ? 17.636 -6.593 -11.182 1.00 92.56 162 GLU A N 1
ATOM 1185 C CA . GLU A 1 162 ? 17.288 -8.011 -11.050 1.00 92.56 162 GLU A CA 1
ATOM 1186 C C . GLU A 1 162 ? 15.871 -8.296 -11.562 1.00 92.56 162 GLU A C 1
ATOM 1188 O O . GLU A 1 162 ? 15.643 -9.258 -12.294 1.00 92.56 162 GLU A O 1
ATOM 1193 N N . LEU A 1 163 ? 14.913 -7.426 -11.229 1.00 91.25 163 LEU A N 1
ATOM 1194 C CA . LEU A 1 163 ? 13.540 -7.550 -11.711 1.00 91.25 163 LEU A CA 1
ATOM 1195 C C . LEU A 1 163 ? 13.456 -7.456 -13.238 1.00 91.25 163 LEU A C 1
ATOM 1197 O O . LEU A 1 163 ? 12.650 -8.165 -13.842 1.00 91.25 163 LEU A O 1
ATOM 1201 N N . TYR A 1 164 ? 14.263 -6.590 -13.852 1.00 90.62 164 TYR A N 1
ATOM 1202 C CA . TYR A 1 164 ? 14.321 -6.459 -15.302 1.00 90.62 164 TYR A CA 1
ATOM 1203 C C . TYR A 1 164 ? 14.984 -7.669 -15.965 1.00 90.62 164 TYR A C 1
ATOM 1205 O O . TYR A 1 164 ? 14.442 -8.184 -16.940 1.00 90.62 164 TYR A O 1
ATOM 1213 N N . ALA A 1 165 ? 16.088 -8.172 -15.404 1.00 91.88 165 ALA A N 1
ATOM 1214 C CA . ALA A 1 165 ? 16.760 -9.375 -15.893 1.00 91.88 165 ALA A CA 1
ATOM 1215 C C . ALA A 1 165 ? 15.814 -10.588 -15.900 1.00 91.88 165 ALA A C 1
ATOM 1217 O O . ALA A 1 165 ? 15.604 -11.196 -16.946 1.00 91.88 165 ALA A O 1
ATOM 1218 N N . ARG A 1 166 ? 15.128 -10.854 -14.778 1.00 91.94 166 ARG A N 1
ATOM 1219 C CA . ARG A 1 166 ? 14.131 -11.938 -14.695 1.00 91.94 166 ARG A CA 1
ATOM 1220 C C . ARG A 1 166 ? 12.991 -11.761 -15.697 1.00 91.94 166 ARG A C 1
ATOM 1222 O O . ARG A 1 166 ? 12.494 -12.736 -16.246 1.00 91.94 166 ARG A O 1
ATOM 1229 N N . TRP A 1 167 ? 12.544 -10.528 -15.936 1.00 90.19 167 TRP A N 1
ATOM 1230 C CA . TRP A 1 167 ? 11.496 -10.271 -16.925 1.00 90.19 167 TRP A CA 1
ATOM 1231 C C . TRP A 1 167 ? 11.955 -10.570 -18.357 1.00 90.19 167 TRP A C 1
ATOM 1233 O O . TRP A 1 167 ? 11.162 -11.097 -19.134 1.00 90.19 167 TRP A O 1
ATOM 1243 N N . LEU A 1 168 ? 13.213 -10.273 -18.699 1.00 89.00 168 LEU A N 1
ATOM 1244 C CA . LEU A 1 168 ? 13.786 -10.616 -20.003 1.00 89.00 168 LEU A CA 1
ATOM 1245 C C . LEU A 1 168 ? 13.870 -12.131 -20.214 1.00 89.00 168 LEU A C 1
ATOM 1247 O O . LEU A 1 168 ? 13.605 -12.589 -21.319 1.00 89.00 168 LEU A O 1
ATOM 1251 N N . GLU A 1 169 ? 14.180 -12.897 -19.167 1.00 91.19 169 GLU A N 1
ATOM 1252 C CA . GLU A 1 169 ? 14.232 -14.367 -19.220 1.00 91.19 169 GLU A CA 1
ATOM 1253 C C . GLU A 1 169 ? 12.858 -15.017 -19.465 1.00 91.19 169 GLU A C 1
ATOM 1255 O O . GLU A 1 169 ? 12.784 -16.091 -20.051 1.00 91.19 169 GLU A O 1
ATOM 1260 N N . HIS A 1 170 ? 11.769 -14.379 -19.020 1.00 84.00 170 HIS A N 1
ATOM 1261 C CA . HIS A 1 170 ? 10.408 -14.940 -19.060 1.00 84.00 170 HIS A CA 1
ATOM 1262 C C . HIS A 1 170 ? 9.528 -14.393 -20.202 1.00 84.00 170 HIS A C 1
ATOM 1264 O O . HIS A 1 170 ? 8.341 -14.728 -20.273 1.00 84.00 170 HIS A O 1
ATOM 1270 N N . ARG A 1 171 ? 10.052 -13.502 -21.050 1.00 72.62 171 ARG A N 1
ATOM 1271 C CA . ARG A 1 171 ? 9.304 -12.846 -22.135 1.00 72.62 171 ARG A CA 1
ATOM 1272 C C . ARG A 1 171 ? 9.236 -13.697 -23.402 1.00 72.62 171 ARG A C 1
ATOM 1274 O O . ARG A 1 171 ? 8.146 -13.663 -24.036 1.00 72.62 171 ARG A O 1
#

Radius of gyration: 20.55 Å; Cα contacts (8 Å, |Δi|>4): 188; chains: 1; bounding box: 45×32×62 Å

Secondary structure (DSSP, 8-state):
--HHHHHHHHH-HHHHHHHHHHHHHHHHHHHHHHHHHHHHHHHHHHHHHHTT---HHHHHHHHHHHHHHHHHHHHTHHHHH--SPPPPPS-HHHHHHHHHHHHHHHHHHHHHHHHHHHHHHHTSPTT-HHHHHHHHHHHHHHHHHHHHHHHHHHHHHHTHHHHHHHHHHT-

Mean predicted aligned error: 6.6 Å

Foldseek 3Di:
DDPVLQVVLVPDLLQQLLLLLVLVLQLCVLLLQLVLQQQLLCLLLVLCVVLVHDSVSSVVSNVSSNVSSVVSNVVSPCSVPDPDGGDGHPCVVVLVVCLVPLVVVLVVLVVVLVVVLVCVVVPDPPPCCSVCVSVSRSSSSSSVSVSVSSVVSSVSSVCSSVVVVVSVVVD